Protein AF-A0A8H7KJ77-F1 (afdb_monomer_lite)

Sequence (157 aa):
MYAEFELHTHATISTGRKELQKFGDEMKKYIDITIEEAELLIQEDDDDDDDPSKVPVKSWNFPKLHLRQHLFDDIVNKGVARNFSTKPNESMHGPIRKSYHRRTNFKNFADQILMADEMMVASSFIRSNLDMLDSWNNERADVTEGDYLTFADLPRN

Organism: NCBI:txid192524

Secondary structure (DSSP, 8-state):
----SS---HHHHHHHHHHHHHHHHHHHHHHHHHHHHHHHHHHH--SSS--TT---------HHHHHHHTHHHHHHHH---TT--SGGGTTTHHHHHHHHHHH--SSSHHHHHHHHHHHHHHHHHHHHHHHHHHHHHHHHHHHHHHS---TTSS---

Structure (mmCIF, N/CA/C/O backbone):
data_AF-A0A8H7KJ77-F1
#
_entry.id   AF-A0A8H7KJ77-F1
#
loop_
_atom_site.group_PDB
_atom_site.id
_atom_site.type_symbol
_atom_site.label_atom_id
_atom_site.label_alt_id
_atom_site.label_comp_id
_atom_site.label_asym_id
_atom_site.label_entity_id
_atom_site.label_seq_id
_atom_site.pdbx_PDB_ins_code
_atom_site.Cartn_x
_atom_site.Cartn_y
_atom_site.Cartn_z
_atom_site.occupancy
_atom_site.B_iso_or_equiv
_atom_site.auth_seq_id
_atom_site.auth_comp_id
_atom_site.auth_asym_id
_atom_site.auth_atom_id
_atom_site.pdbx_PDB_model_num
ATOM 1 N N . MET A 1 1 ? -1.578 -4.478 9.584 1.00 45.84 1 MET A N 1
ATOM 2 C CA . MET A 1 1 ? -2.354 -5.503 10.310 1.00 45.84 1 MET A CA 1
ATOM 3 C C . MET A 1 1 ? -2.301 -6.742 9.450 1.00 45.84 1 MET A C 1
ATOM 5 O O . MET A 1 1 ? -2.882 -6.733 8.377 1.00 45.84 1 MET A O 1
ATOM 9 N N . TYR A 1 2 ? -1.506 -7.729 9.850 1.00 43.53 2 TYR A N 1
ATOM 10 C CA . TYR A 1 2 ? -1.309 -8.941 9.064 1.00 43.53 2 TYR A CA 1
ATOM 11 C C . TYR A 1 2 ? -2.377 -9.958 9.463 1.00 43.53 2 TYR A C 1
ATOM 13 O O . TYR A 1 2 ? -2.172 -10.742 10.377 1.00 43.53 2 TYR A O 1
ATOM 21 N N . ALA A 1 3 ? -3.527 -9.923 8.793 1.00 60.91 3 ALA A N 1
ATOM 22 C CA . ALA A 1 3 ? -4.492 -11.027 8.835 1.00 60.91 3 ALA A CA 1
ATOM 23 C C . ALA A 1 3 ? -4.092 -12.178 7.879 1.00 60.91 3 ALA A C 1
ATOM 25 O O . ALA A 1 3 ? -4.891 -13.073 7.625 1.00 60.91 3 ALA A O 1
ATOM 26 N N . GLU A 1 4 ? -2.876 -12.126 7.319 1.00 60.25 4 GLU A N 1
ATOM 27 C CA . GLU A 1 4 ? -2.489 -12.727 6.032 1.00 60.25 4 GLU A CA 1
ATOM 28 C C . GLU A 1 4 ? -1.559 -13.952 6.146 1.00 60.25 4 GLU A C 1
ATOM 30 O O . GLU A 1 4 ? -0.889 -14.287 5.178 1.00 60.25 4 GLU A O 1
ATOM 35 N N . PHE A 1 5 ? -1.478 -14.638 7.288 1.00 54.34 5 PHE A N 1
ATOM 36 C CA . PHE A 1 5 ? -0.577 -15.802 7.398 1.00 54.34 5 PHE A CA 1
ATOM 37 C C . PHE A 1 5 ? -1.266 -17.134 7.690 1.00 54.34 5 PHE A C 1
ATOM 39 O O . PHE A 1 5 ? -0.645 -18.178 7.514 1.00 54.34 5 PHE A O 1
ATOM 46 N N . GLU A 1 6 ? -2.553 -17.129 8.037 1.00 63.19 6 GLU A N 1
ATOM 47 C CA . GLU A 1 6 ? -3.300 -18.349 8.341 1.00 63.19 6 GLU A CA 1
ATOM 48 C C . GLU A 1 6 ? -4.537 -18.478 7.452 1.00 63.19 6 GLU A C 1
ATOM 50 O O . GLU A 1 6 ? -5.218 -17.497 7.142 1.00 63.19 6 GLU A O 1
ATOM 55 N N . LEU A 1 7 ? -4.826 -19.711 7.027 1.00 71.31 7 LEU A N 1
ATOM 56 C CA . LEU A 1 7 ? -6.063 -20.032 6.328 1.00 71.31 7 LEU A CA 1
ATOM 57 C C . LEU A 1 7 ? -7.236 -19.831 7.292 1.00 71.31 7 LEU A C 1
ATOM 59 O O . LEU A 1 7 ? -7.433 -20.616 8.220 1.00 71.31 7 LEU A O 1
ATOM 63 N N . HIS A 1 8 ? -8.041 -18.801 7.044 1.00 79.25 8 HIS A N 1
ATOM 64 C CA . HIS A 1 8 ? -9.251 -18.569 7.821 1.00 79.25 8 HIS A CA 1
ATOM 65 C C . HIS A 1 8 ? -10.324 -19.594 7.454 1.00 79.25 8 HIS A C 1
ATOM 67 O O . HIS A 1 8 ? -10.780 -19.665 6.315 1.00 79.25 8 HIS A O 1
ATOM 73 N N . THR A 1 9 ? -10.738 -20.392 8.434 1.00 85.12 9 THR A N 1
ATOM 74 C CA . THR A 1 9 ? -11.888 -21.292 8.321 1.00 85.12 9 THR A CA 1
ATOM 75 C C . THR A 1 9 ? -13.144 -20.588 8.819 1.00 85.12 9 THR A C 1
ATOM 77 O O . THR A 1 9 ? -13.081 -19.571 9.509 1.00 85.12 9 THR A O 1
ATOM 80 N N . HIS A 1 10 ? -14.317 -21.160 8.546 1.00 86.81 10 HIS A N 1
ATOM 81 C CA . HIS A 1 10 ? -15.566 -20.645 9.109 1.00 86.81 10 HIS A CA 1
ATOM 82 C C . HIS A 1 10 ? -15.511 -20.534 10.647 1.00 86.81 10 HIS A C 1
ATOM 84 O O . HIS A 1 10 ? -16.027 -19.580 11.230 1.00 86.81 10 HIS A O 1
ATOM 90 N N . ALA A 1 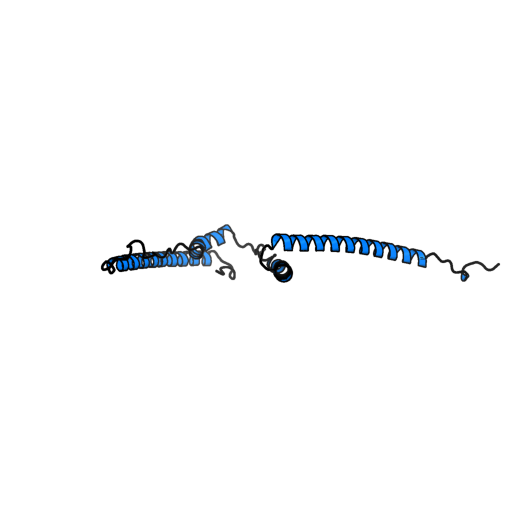11 ? -14.839 -21.483 11.310 1.00 88.88 11 ALA A N 1
ATOM 91 C CA . ALA A 1 11 ? -14.656 -21.469 12.756 1.00 88.88 11 ALA A CA 1
ATOM 92 C C . ALA A 1 11 ? -13.776 -20.295 13.212 1.00 88.88 11 ALA A C 1
ATOM 94 O O . ALA A 1 11 ? -14.172 -19.560 14.115 1.00 88.88 11 ALA A O 1
ATOM 95 N N . THR A 1 12 ? -12.624 -20.069 12.570 1.00 87.88 12 THR A N 1
ATOM 96 C CA . THR A 1 12 ? -11.724 -18.969 12.959 1.00 87.88 12 THR A CA 1
ATOM 97 C C . THR A 1 12 ? -12.330 -17.601 12.653 1.00 87.88 12 THR A C 1
ATOM 99 O O . THR A 1 12 ? -12.184 -16.692 13.465 1.00 87.88 12 THR A O 1
ATOM 102 N N . ILE A 1 13 ? -13.090 -17.461 11.560 1.00 89.12 13 ILE A N 1
ATOM 103 C CA . ILE A 1 13 ? -13.838 -16.231 11.244 1.00 89.12 13 ILE A CA 1
ATOM 104 C C . ILE A 1 13 ? -14.911 -15.967 12.302 1.00 89.12 13 ILE A C 1
ATOM 106 O O . ILE A 1 13 ? -15.035 -14.842 12.780 1.00 89.12 13 ILE A O 1
ATOM 110 N N . SER A 1 14 ? -15.677 -16.987 12.698 1.00 91.19 14 SER A N 1
ATOM 111 C CA . SER A 1 14 ? -16.711 -16.838 13.729 1.00 91.19 14 SER A CA 1
ATOM 112 C C . SER A 1 14 ? -16.114 -16.445 15.082 1.00 91.19 14 SER A C 1
ATOM 114 O O . SER A 1 14 ? -16.592 -15.503 15.715 1.00 91.19 14 SER A O 1
ATOM 116 N N . THR A 1 15 ? -15.032 -17.105 15.504 1.00 91.56 15 THR A N 1
ATOM 117 C CA . THR A 1 15 ? -14.291 -16.735 16.719 1.00 91.56 15 THR A CA 1
ATOM 118 C C . THR A 1 15 ? -13.749 -15.313 16.619 1.00 91.56 15 THR A C 1
ATOM 120 O O . THR A 1 15 ? -13.955 -14.512 17.525 1.00 91.56 15 THR A O 1
ATOM 123 N N . GLY A 1 16 ? -13.134 -14.962 15.490 1.00 90.50 16 GLY A N 1
ATOM 124 C CA . GLY A 1 16 ? -12.599 -13.629 15.249 1.00 90.50 16 GLY A CA 1
ATOM 125 C C . GLY A 1 16 ? -13.663 -12.531 15.313 1.00 90.50 16 GLY A C 1
ATOM 126 O O . GLY A 1 16 ? -13.424 -11.490 15.918 1.00 90.50 16 GLY A O 1
ATOM 127 N N . ARG A 1 17 ? -14.869 -12.778 14.782 1.00 91.94 17 ARG A N 1
ATOM 128 C CA . ARG A 1 17 ? -16.009 -11.853 14.900 1.00 91.94 17 ARG A CA 1
ATOM 129 C C . ARG A 1 17 ? -16.439 -11.641 16.349 1.00 91.94 17 ARG A C 1
ATOM 131 O O . ARG A 1 17 ? -16.710 -10.507 16.727 1.00 91.94 17 ARG A O 1
ATOM 138 N N . LYS A 1 18 ? -16.461 -12.701 17.166 1.00 93.69 18 LYS A N 1
ATOM 139 C CA . LYS A 1 18 ? -16.774 -12.590 18.602 1.00 93.69 18 LYS A CA 1
ATOM 140 C C . LYS A 1 18 ? -15.737 -11.744 19.337 1.00 93.69 18 LYS A C 1
ATOM 142 O O . LYS A 1 18 ? -16.104 -10.885 20.130 1.00 93.69 18 LYS A O 1
ATOM 147 N N . GLU A 1 19 ? -14.454 -11.960 19.061 1.00 92.44 19 GLU A N 1
ATOM 148 C CA . GLU A 1 19 ? -13.383 -11.160 19.666 1.00 92.44 19 GLU A CA 1
ATOM 149 C C . GLU A 1 19 ? -13.407 -9.704 19.183 1.00 92.44 19 GLU A C 1
ATOM 151 O O . GLU A 1 19 ? -13.210 -8.786 19.976 1.00 92.44 19 GLU A O 1
ATOM 156 N N . LEU A 1 20 ? -13.720 -9.465 17.905 1.00 91.62 20 LEU A N 1
ATOM 157 C CA . LEU A 1 20 ? -13.883 -8.116 17.364 1.00 91.62 20 LEU A CA 1
ATOM 158 C C . LEU A 1 20 ? -15.062 -7.377 18.004 1.00 91.62 20 LEU A C 1
ATOM 160 O O . LEU A 1 20 ? -14.947 -6.183 18.265 1.00 91.62 20 LEU A O 1
ATOM 164 N N . GLN A 1 21 ? -16.163 -8.078 18.279 1.00 92.62 21 GLN A N 1
ATOM 165 C CA . GLN A 1 21 ? -17.304 -7.512 18.992 1.00 92.62 21 GLN A CA 1
ATOM 166 C C . GLN A 1 21 ? -16.905 -7.084 20.408 1.00 92.62 21 GLN A C 1
ATOM 168 O O . GLN A 1 21 ? -17.092 -5.922 20.753 1.00 92.62 21 GLN A O 1
ATOM 173 N N . LYS A 1 22 ? -16.254 -7.970 21.177 1.00 94.31 22 LYS A N 1
ATOM 174 C CA . LYS A 1 22 ? -15.730 -7.633 22.513 1.00 94.31 22 LYS A CA 1
ATOM 175 C C . LYS A 1 22 ? -14.799 -6.422 22.466 1.00 94.31 22 LYS A C 1
ATOM 177 O O . LYS A 1 22 ? -14.931 -5.509 23.269 1.00 94.31 22 LYS A O 1
ATOM 182 N N . PHE A 1 23 ? -13.872 -6.398 21.508 1.00 91.94 23 PHE A N 1
ATOM 183 C CA . PHE A 1 23 ? -12.977 -5.260 21.312 1.00 91.94 23 PHE A CA 1
ATOM 184 C C . PHE A 1 23 ? -13.749 -3.971 20.998 1.00 91.94 23 PHE A C 1
ATOM 186 O O . PHE A 1 23 ? -13.400 -2.921 21.525 1.00 91.94 23 PHE A O 1
ATOM 193 N N . GLY A 1 24 ? -14.786 -4.035 20.159 1.00 91.31 24 GLY A N 1
ATOM 194 C CA . GLY A 1 24 ? -15.646 -2.894 19.848 1.00 91.31 24 GLY A CA 1
ATOM 195 C C . GLY A 1 24 ? -16.371 -2.350 21.080 1.00 91.31 24 GLY A C 1
ATOM 196 O O . GLY A 1 24 ? -16.375 -1.137 21.287 1.00 91.31 24 GLY A O 1
ATOM 197 N N . ASP A 1 25 ? -16.911 -3.238 21.915 1.00 93.44 25 ASP A N 1
ATOM 198 C CA . ASP A 1 25 ? -17.599 -2.873 23.155 1.00 93.44 25 ASP A CA 1
ATOM 199 C C . ASP A 1 25 ? -16.639 -2.209 24.157 1.00 93.44 25 ASP A C 1
ATOM 201 O O . ASP A 1 25 ? -16.950 -1.155 24.708 1.00 93.44 25 ASP A O 1
ATOM 205 N N . GLU A 1 26 ? -15.443 -2.773 24.353 1.00 93.88 26 GLU A N 1
ATOM 206 C CA . GLU A 1 26 ? -14.416 -2.185 25.227 1.00 93.88 26 GLU A CA 1
ATOM 207 C C . GLU A 1 26 ? -13.869 -0.861 24.679 1.00 93.88 26 GLU A C 1
ATOM 209 O O . GLU A 1 26 ? -13.660 0.087 25.433 1.00 93.88 26 GLU A O 1
ATOM 214 N N . MET A 1 27 ? -13.689 -0.748 23.359 1.00 91.19 27 MET A N 1
ATOM 215 C CA . MET A 1 27 ? -13.294 0.513 22.730 1.00 91.19 27 MET A CA 1
ATOM 216 C C . MET A 1 27 ? -14.346 1.597 22.926 1.00 91.19 27 MET A C 1
ATOM 218 O O . MET A 1 27 ? -13.975 2.747 23.133 1.00 91.19 27 MET A O 1
ATOM 222 N N . LYS A 1 28 ? -15.636 1.252 22.871 1.00 90.31 28 LYS A N 1
ATOM 223 C CA . LYS A 1 28 ? -16.713 2.210 23.124 1.00 90.31 28 LYS A CA 1
ATOM 224 C C . LYS A 1 28 ? -16.649 2.736 24.558 1.00 90.31 28 LYS A C 1
ATOM 226 O O . LYS A 1 28 ? -16.596 3.943 24.736 1.00 90.31 28 LYS A O 1
ATOM 231 N N . LYS A 1 29 ? -16.518 1.844 25.548 1.00 93.31 29 LYS A N 1
ATOM 232 C CA . LYS A 1 29 ? -16.336 2.239 26.958 1.00 93.31 29 LYS A CA 1
ATOM 233 C C . LYS A 1 29 ? -15.123 3.145 27.146 1.00 93.31 29 LYS A C 1
ATOM 235 O O . LYS A 1 29 ? -15.194 4.131 27.862 1.00 93.31 29 LYS A O 1
ATOM 240 N N . TYR A 1 30 ? -14.006 2.814 26.501 1.00 90.44 30 TYR A N 1
ATOM 241 C CA . TYR A 1 30 ? -12.797 3.626 26.578 1.00 90.44 30 TYR A CA 1
ATOM 242 C C . TYR A 1 30 ? -12.991 5.018 25.962 1.00 90.44 30 TYR A C 1
ATOM 244 O O . TYR A 1 30 ? -12.539 6.000 26.538 1.00 90.44 30 TYR A O 1
ATOM 252 N N . ILE A 1 31 ? -13.686 5.113 24.823 1.00 89.38 31 ILE A N 1
ATOM 253 C CA . ILE A 1 31 ? -14.040 6.400 24.212 1.00 89.38 31 ILE A CA 1
ATOM 254 C C . ILE A 1 31 ? -14.890 7.224 25.182 1.00 89.38 31 ILE A C 1
ATOM 256 O O . ILE A 1 31 ? -14.550 8.379 25.420 1.00 89.38 31 ILE A O 1
ATOM 260 N N . ASP A 1 32 ? -15.925 6.617 25.766 1.00 89.44 32 ASP A N 1
ATOM 261 C CA . ASP A 1 32 ? -16.832 7.280 26.707 1.00 89.44 32 ASP A CA 1
ATOM 262 C C . ASP A 1 32 ? -16.055 7.825 27.923 1.00 89.44 32 ASP A C 1
ATOM 264 O O . ASP A 1 32 ? -16.139 9.015 28.213 1.00 89.44 32 ASP A O 1
ATOM 268 N N . ILE A 1 33 ? -15.176 7.015 28.533 1.00 88.81 33 ILE A N 1
ATOM 269 C CA . ILE A 1 33 ? -14.305 7.446 29.646 1.00 88.81 33 ILE A CA 1
ATOM 270 C C . ILE A 1 33 ? -13.412 8.627 29.241 1.00 88.81 33 ILE A C 1
ATOM 272 O O . ILE A 1 33 ? -13.270 9.579 29.999 1.00 88.81 33 ILE A O 1
ATOM 276 N N . THR A 1 34 ? -12.807 8.594 28.048 1.00 86.31 34 THR A N 1
ATOM 277 C CA . THR A 1 34 ? -11.927 9.694 27.605 1.00 86.31 34 THR A CA 1
ATOM 278 C C . THR A 1 34 ? -12.676 10.991 27.311 1.00 86.31 34 THR A C 1
ATOM 280 O O . THR A 1 34 ? -12.064 12.056 27.333 1.00 86.31 34 THR A O 1
ATOM 283 N N . ILE A 1 35 ? -13.972 10.907 26.996 1.00 85.12 35 ILE A N 1
ATOM 284 C CA . ILE A 1 35 ? -14.832 12.079 26.816 1.00 85.12 35 ILE A CA 1
ATOM 285 C C . ILE A 1 35 ? -15.215 12.635 28.188 1.00 85.12 35 ILE A C 1
ATOM 287 O O . ILE A 1 35 ? -15.018 13.823 28.414 1.00 85.12 35 ILE A O 1
ATOM 291 N N . GLU A 1 36 ? -15.663 11.782 29.114 1.00 84.88 36 GLU A N 1
ATOM 292 C CA . GLU A 1 36 ? -16.001 12.180 30.490 1.00 84.88 36 GLU A CA 1
ATOM 293 C C . GLU A 1 36 ? -14.806 12.826 31.214 1.00 84.88 36 GLU A C 1
ATOM 295 O O . GLU A 1 36 ? -14.950 13.869 31.843 1.00 84.88 36 GLU A O 1
ATOM 300 N N . GLU A 1 37 ? -13.603 12.254 31.085 1.00 82.69 37 GLU A N 1
ATOM 301 C CA . GLU A 1 37 ? -12.373 12.816 31.662 1.00 82.69 37 GLU A CA 1
ATOM 302 C C . GLU A 1 37 ? -12.051 14.201 31.081 1.00 82.69 37 GLU A C 1
ATOM 304 O O . GLU A 1 37 ? -11.688 15.115 31.818 1.00 82.69 37 GLU A O 1
ATOM 309 N N . ALA A 1 38 ? -12.225 14.386 29.768 1.00 78.06 38 ALA A N 1
ATOM 310 C CA . ALA A 1 38 ? -12.017 15.684 29.133 1.00 78.06 38 ALA A CA 1
ATOM 311 C C . ALA A 1 38 ? -13.056 16.725 29.585 1.00 78.06 38 ALA A C 1
ATOM 313 O O . ALA A 1 38 ? -12.702 17.887 29.752 1.00 78.06 38 ALA A O 1
ATOM 314 N N . GLU A 1 39 ? -14.311 16.322 29.800 1.00 77.75 39 GLU A N 1
ATOM 315 C CA . GLU A 1 39 ? -15.376 17.202 30.301 1.00 77.75 39 GLU A CA 1
ATOM 316 C C . GLU A 1 39 ? -15.143 17.641 31.753 1.00 77.75 39 GLU A C 1
ATOM 318 O O . GLU A 1 39 ? -15.388 18.802 32.076 1.00 77.75 39 GLU A O 1
ATOM 323 N N . LEU A 1 40 ? -14.636 16.752 32.617 1.00 76.38 40 LEU A N 1
ATOM 324 C CA . LEU A 1 40 ? -14.290 17.089 34.004 1.00 76.38 40 LEU A CA 1
ATOM 325 C C . LEU A 1 40 ? -13.124 18.080 34.087 1.00 76.38 40 LEU A C 1
ATOM 327 O O . LEU A 1 40 ? -13.194 19.029 34.860 1.00 76.38 40 LEU A O 1
ATOM 331 N N . LEU A 1 41 ? -12.087 17.906 33.261 1.00 70.19 41 LEU A N 1
ATOM 332 C CA . LEU A 1 41 ? -10.942 18.824 33.229 1.00 70.19 41 LEU A CA 1
ATOM 333 C C . LEU A 1 41 ? -11.337 20.244 32.792 1.00 70.19 41 LEU A C 1
ATOM 335 O O . LEU A 1 41 ? -10.782 21.208 33.299 1.00 70.19 41 LEU A O 1
ATOM 339 N N . ILE A 1 42 ? -12.330 20.389 31.906 1.00 67.38 42 ILE A N 1
ATOM 340 C CA . ILE A 1 42 ? -12.858 21.710 31.515 1.00 67.38 42 ILE A CA 1
ATOM 341 C C . ILE A 1 42 ? -13.561 22.408 32.694 1.00 67.38 42 ILE A C 1
ATOM 343 O O . ILE A 1 42 ? -13.564 23.630 32.753 1.00 67.38 42 ILE A O 1
ATOM 347 N N . GLN A 1 43 ? -14.164 21.657 33.623 1.00 58.94 43 GLN A N 1
ATOM 348 C CA . GLN A 1 43 ? -14.894 22.222 34.768 1.00 58.94 43 GLN A CA 1
ATOM 349 C C . GLN A 1 43 ? -13.988 22.636 35.937 1.00 58.94 43 GLN A C 1
ATOM 351 O O . GLN A 1 43 ? -14.420 23.419 36.780 1.00 58.94 43 GLN A O 1
ATOM 356 N N . GLU A 1 44 ? -12.766 22.101 36.030 1.00 56.59 44 GLU A N 1
ATOM 357 C CA . GLU A 1 44 ? -11.826 22.414 37.120 1.00 56.59 44 GLU A CA 1
ATOM 358 C C . GLU A 1 44 ? -10.959 23.661 36.844 1.00 56.59 44 GLU A C 1
ATOM 360 O O . GLU A 1 44 ? -10.429 24.236 37.791 1.00 56.59 44 GLU A O 1
ATOM 365 N N . ASP A 1 45 ? -10.872 24.116 35.587 1.00 54.84 45 ASP A N 1
ATOM 366 C CA . ASP A 1 45 ? -10.035 25.245 35.142 1.00 54.84 45 ASP A CA 1
ATOM 367 C C . ASP A 1 45 ? -10.815 26.585 35.005 1.00 54.84 45 ASP A C 1
ATOM 369 O O . ASP A 1 45 ? -10.357 27.513 34.342 1.00 54.84 45 ASP A O 1
ATOM 373 N N . ASP A 1 46 ? -11.989 26.724 35.641 1.00 53.75 46 ASP A N 1
ATOM 374 C CA . ASP A 1 46 ? -12.869 27.919 35.573 1.00 53.75 46 ASP A CA 1
ATOM 375 C C . ASP A 1 46 ? -12.348 29.163 36.352 1.00 53.75 46 ASP A C 1
ATOM 377 O O . ASP A 1 46 ? -13.062 30.161 36.492 1.00 53.75 46 ASP A O 1
ATOM 381 N N . ASP A 1 47 ? -11.095 29.141 36.823 1.00 55.44 47 ASP A N 1
ATOM 382 C CA . ASP A 1 47 ? -10.381 30.296 37.378 1.00 55.44 47 ASP A CA 1
ATOM 383 C C . ASP A 1 47 ? -9.227 30.694 36.422 1.00 55.44 47 ASP A C 1
ATOM 385 O O . ASP A 1 47 ? -8.208 30.013 36.353 1.00 55.44 47 ASP A O 1
ATOM 389 N N . ASP A 1 48 ? -9.387 31.836 35.739 1.00 54.47 48 ASP A N 1
ATOM 390 C CA . ASP A 1 48 ? -8.397 32.591 34.935 1.00 54.47 48 ASP A CA 1
ATOM 391 C C . ASP A 1 48 ? -8.343 32.351 33.399 1.00 54.47 48 ASP A C 1
ATOM 393 O O . ASP A 1 48 ? -7.564 31.570 32.864 1.00 54.47 48 ASP A O 1
ATOM 397 N N . ASP A 1 49 ? -9.085 33.197 32.669 1.00 57.72 49 ASP A N 1
ATOM 398 C CA . ASP A 1 49 ? -8.660 33.882 31.426 1.00 57.72 49 ASP A CA 1
ATOM 399 C C . ASP A 1 49 ? -8.180 33.070 30.190 1.00 57.72 49 ASP A C 1
ATOM 401 O O . ASP A 1 49 ? -7.608 33.666 29.270 1.00 57.72 49 ASP A O 1
ATOM 405 N N . ASP A 1 50 ? -8.461 31.767 30.069 1.00 55.78 50 ASP A N 1
ATOM 406 C CA . ASP A 1 50 ? -8.207 31.013 28.827 1.00 55.78 50 ASP A CA 1
ATOM 407 C C . ASP A 1 50 ? -9.496 30.425 28.214 1.00 55.78 50 ASP A C 1
ATOM 409 O O . ASP A 1 50 ? -10.305 29.754 28.842 1.00 55.78 50 ASP A O 1
ATOM 413 N N . ASP A 1 51 ? -9.696 30.744 26.938 1.00 59.22 51 ASP A N 1
ATOM 414 C CA . ASP A 1 51 ? -10.831 30.409 26.074 1.00 59.22 51 ASP A CA 1
ATOM 415 C C . ASP A 1 51 ? -11.380 28.963 26.272 1.00 59.22 51 ASP A C 1
ATOM 417 O O . ASP A 1 51 ? -10.683 28.002 25.925 1.00 59.22 51 ASP A O 1
ATOM 421 N N . PRO A 1 52 ? -12.641 28.770 26.727 1.00 52.34 52 PRO A N 1
ATOM 422 C CA . PRO A 1 52 ? -13.238 27.457 27.035 1.00 52.34 52 PRO A CA 1
ATOM 423 C C . PRO A 1 52 ? -13.447 26.545 25.808 1.00 52.34 52 PRO A C 1
ATOM 425 O O . PRO A 1 52 ? -13.979 25.440 25.915 1.00 52.34 52 PRO A O 1
ATOM 428 N N . SER A 1 53 ? -13.022 26.971 24.615 1.00 54.47 53 SER A N 1
ATOM 429 C CA . SER A 1 53 ? -13.081 26.186 23.377 1.00 54.47 53 SER A CA 1
ATOM 430 C C . SER A 1 53 ? -11.891 25.229 23.153 1.00 54.47 53 SER A C 1
ATOM 432 O O . SER A 1 53 ? -11.787 24.623 22.082 1.00 54.47 53 SER A O 1
ATOM 434 N N . LYS A 1 54 ? -10.982 25.064 24.130 1.00 54.59 54 LYS A N 1
ATOM 435 C CA . LYS A 1 54 ? -9.616 24.558 23.881 1.00 54.59 54 LYS A CA 1
ATOM 436 C C . LYS A 1 54 ? -9.180 23.232 24.506 1.00 54.59 54 LYS A C 1
ATOM 438 O O . LYS A 1 54 ? -8.000 22.915 24.368 1.00 54.59 54 LYS A O 1
ATOM 443 N N . VAL A 1 55 ? -10.047 22.405 25.090 1.00 57.56 55 VAL A N 1
ATOM 444 C CA . VAL A 1 55 ? -9.649 21.012 25.387 1.00 57.56 55 VAL A CA 1
ATOM 445 C C . VAL A 1 55 ? -9.976 20.144 24.167 1.00 57.56 55 VAL A C 1
ATOM 447 O O . VAL A 1 55 ? -11.145 19.834 23.924 1.00 57.56 55 VAL A O 1
ATOM 450 N N . PRO A 1 56 ? -8.988 19.767 23.328 1.00 63.78 56 PRO A N 1
ATOM 451 C CA . PRO A 1 56 ? -9.257 18.963 22.148 1.00 63.78 56 PRO A CA 1
ATOM 452 C C . PRO A 1 56 ? -9.647 17.546 22.576 1.00 63.78 56 PRO A C 1
ATOM 454 O O . PRO A 1 56 ? -8.787 16.701 22.835 1.00 63.78 56 PRO A O 1
ATOM 457 N N . VAL A 1 57 ? -10.951 17.264 22.598 1.00 70.06 57 VAL A N 1
ATOM 458 C CA . VAL A 1 57 ? -11.459 15.901 22.770 1.00 70.06 57 VAL A CA 1
ATOM 459 C C . VAL A 1 57 ? -10.886 15.036 21.651 1.00 70.06 57 VAL A C 1
ATOM 461 O O . VAL A 1 57 ? -11.066 15.292 20.454 1.00 70.06 57 VAL A O 1
ATOM 464 N N . LYS A 1 58 ? -10.136 14.006 22.039 1.00 73.06 58 LYS A N 1
ATOM 465 C CA . LYS A 1 58 ? -9.432 13.155 21.087 1.00 73.06 58 LYS A CA 1
ATOM 466 C C . LYS A 1 58 ? -10.435 12.357 20.260 1.00 73.06 58 LYS A C 1
ATOM 468 O O . LYS A 1 58 ? -11.118 11.470 20.762 1.00 73.06 58 LYS A O 1
ATOM 473 N N . SER A 1 59 ? -10.472 12.612 18.954 1.00 78.88 59 SER A N 1
ATOM 474 C CA . SER A 1 59 ? -11.271 11.798 18.041 1.00 78.88 59 SER A CA 1
ATOM 475 C C . SER A 1 59 ? -10.646 10.411 17.876 1.00 78.88 59 SER A C 1
ATOM 477 O O . SER A 1 59 ? -9.561 10.252 17.311 1.00 78.88 59 SER A O 1
ATOM 479 N N . TRP A 1 60 ? -11.358 9.382 18.328 1.00 82.81 60 TRP A N 1
ATOM 480 C CA . TRP A 1 60 ? -10.990 7.981 18.111 1.00 82.81 60 TRP A CA 1
ATOM 481 C C . TRP A 1 60 ? -11.424 7.448 16.732 1.00 82.81 60 TRP A C 1
ATOM 483 O O . TRP A 1 60 ? -11.297 6.255 16.454 1.00 82.81 60 TRP A O 1
ATOM 493 N N . ASN A 1 61 ? -11.871 8.324 15.826 1.00 82.25 61 ASN A N 1
ATOM 494 C CA . ASN A 1 61 ? -12.216 7.983 14.448 1.00 82.25 61 ASN A CA 1
ATOM 495 C C . ASN A 1 61 ? -10.974 7.977 13.536 1.00 82.25 61 ASN A C 1
ATOM 497 O O . ASN A 1 61 ? -10.754 8.894 12.747 1.00 82.25 61 ASN A O 1
ATOM 501 N N . PHE A 1 62 ? -10.131 6.948 13.653 1.00 83.56 62 PHE A N 1
ATOM 502 C CA . PHE A 1 62 ? -8.941 6.795 12.808 1.00 83.56 62 PHE A CA 1
ATOM 503 C C . PHE A 1 62 ? -9.052 5.580 11.873 1.00 83.56 62 PHE A C 1
ATOM 505 O O . PHE A 1 62 ? -9.593 4.542 12.269 1.00 83.56 62 PHE A O 1
ATOM 512 N N . PRO A 1 63 ? -8.465 5.635 10.656 1.00 82.94 63 PRO A N 1
ATOM 513 C CA . PRO A 1 63 ? -8.623 4.591 9.636 1.00 82.94 63 PRO A CA 1
ATOM 514 C C . PRO A 1 63 ? -8.305 3.166 10.108 1.00 82.94 63 PRO A C 1
ATOM 516 O O . PRO A 1 63 ? -8.916 2.202 9.655 1.00 82.94 63 PRO A O 1
ATOM 519 N N . LYS A 1 64 ? -7.361 3.008 11.047 1.00 82.00 64 LYS A N 1
ATOM 520 C CA . LYS A 1 64 ? -6.982 1.684 11.565 1.00 82.00 64 LYS A CA 1
ATOM 521 C C . LYS A 1 64 ? -8.076 1.049 12.434 1.00 82.00 64 LYS A C 1
ATOM 523 O O . LYS A 1 64 ? -8.110 -0.176 12.509 1.00 82.00 64 LYS A O 1
ATOM 528 N N . LEU A 1 65 ? -8.925 1.839 13.097 1.00 86.12 65 LEU A N 1
ATOM 529 C CA . LEU A 1 65 ? -10.057 1.322 13.872 1.00 86.12 65 LEU A CA 1
ATOM 530 C C . LEU A 1 65 ? -11.172 0.851 12.934 1.00 86.12 65 LEU A C 1
ATOM 532 O O . LEU A 1 65 ? -11.656 -0.269 13.068 1.00 86.12 65 LEU A O 1
ATOM 536 N N . HIS A 1 66 ? -11.493 1.660 11.925 1.00 85.00 66 HIS A N 1
ATOM 537 C CA . HIS A 1 66 ? -12.493 1.326 10.912 1.00 85.00 66 HIS A CA 1
ATOM 538 C C . HIS A 1 66 ? -12.114 0.074 10.103 1.00 85.00 66 HIS A C 1
ATOM 540 O O . HIS A 1 66 ? -12.934 -0.816 9.890 1.00 85.00 66 HIS A O 1
ATOM 546 N N . LEU A 1 67 ? -10.829 -0.070 9.755 1.00 84.25 67 LEU A N 1
ATOM 547 C CA . LEU A 1 67 ? -10.314 -1.271 9.092 1.00 84.25 67 LEU A CA 1
ATOM 548 C C . LEU A 1 67 ? -10.582 -2.553 9.898 1.00 84.25 67 LEU A C 1
ATOM 550 O O . LEU A 1 67 ? -10.834 -3.603 9.316 1.00 84.25 67 LEU A O 1
ATOM 554 N N . ARG A 1 68 ? -10.527 -2.488 11.236 1.00 85.88 68 ARG A N 1
ATOM 555 C CA . ARG A 1 68 ? -10.804 -3.650 12.096 1.00 85.88 68 ARG A CA 1
ATOM 556 C C . ARG A 1 68 ? -12.272 -4.045 12.052 1.00 85.88 68 ARG A C 1
ATOM 558 O O . ARG A 1 68 ? -12.549 -5.236 12.000 1.00 85.88 68 ARG A O 1
ATOM 565 N N . GLN A 1 69 ? -13.180 -3.069 12.048 1.00 86.56 69 GLN A N 1
ATOM 566 C CA . GLN A 1 69 ? -14.627 -3.307 12.019 1.00 86.56 69 GLN A CA 1
ATOM 567 C C . GLN A 1 69 ? -15.041 -4.111 10.783 1.00 86.56 69 GLN A C 1
ATOM 569 O O . GLN A 1 69 ? -15.828 -5.045 10.895 1.00 86.56 69 GLN A O 1
ATOM 574 N N . HIS A 1 70 ? -14.445 -3.805 9.631 1.00 87.44 70 HIS A N 1
ATOM 575 C CA . HIS A 1 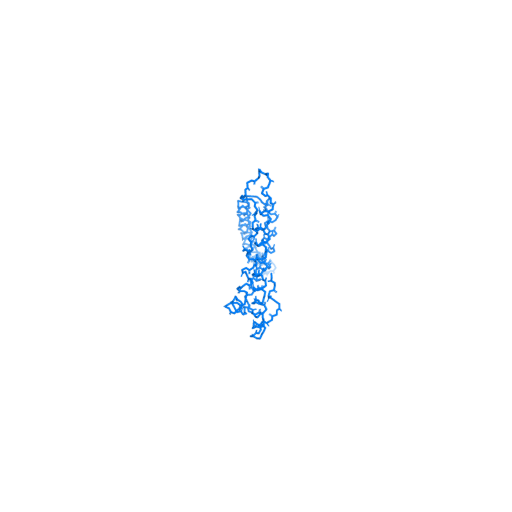70 ? -14.755 -4.473 8.367 1.00 87.44 70 HIS A CA 1
ATOM 576 C C . HIS A 1 70 ? -13.853 -5.668 8.047 1.00 87.44 70 HIS A C 1
ATOM 578 O O . HIS A 1 70 ? -14.063 -6.323 7.033 1.00 87.44 70 HIS A O 1
ATOM 584 N N . LEU A 1 71 ? -12.875 -6.004 8.898 1.00 86.88 71 LEU A N 1
ATOM 585 C CA . LEU A 1 71 ? -11.844 -7.000 8.585 1.00 86.88 71 LEU A CA 1
ATOM 586 C C . LEU A 1 71 ? -12.426 -8.356 8.158 1.00 86.88 71 LEU A C 1
ATOM 588 O O . LEU A 1 71 ? -12.003 -8.924 7.155 1.00 86.88 71 LEU A O 1
ATOM 592 N N . PHE A 1 72 ? -13.389 -8.889 8.911 1.00 88.44 72 PHE A N 1
ATOM 593 C CA . PHE A 1 72 ? -13.961 -10.206 8.616 1.00 88.44 72 PHE A CA 1
ATOM 594 C C . PHE A 1 72 ? -14.961 -10.180 7.461 1.00 88.44 72 PHE A C 1
ATOM 596 O O . PHE A 1 72 ? -15.086 -11.181 6.758 1.00 88.44 72 PHE A O 1
ATOM 603 N N . ASP A 1 73 ? -15.655 -9.061 7.249 1.00 89.06 73 ASP A N 1
ATOM 604 C CA . ASP A 1 73 ? -16.520 -8.882 6.078 1.00 89.06 73 ASP A CA 1
ATOM 605 C C . ASP A 1 73 ? -15.673 -8.803 4.814 1.00 89.06 73 ASP A C 1
ATOM 607 O O . ASP A 1 73 ? -15.964 -9.477 3.833 1.00 89.06 73 ASP A O 1
ATOM 611 N N . ASP A 1 74 ? -14.560 -8.077 4.874 1.00 85.88 74 ASP A N 1
ATOM 612 C CA . ASP A 1 74 ? -13.564 -8.020 3.816 1.00 85.88 74 ASP A CA 1
ATOM 613 C C . ASP A 1 74 ? -12.988 -9.402 3.501 1.00 85.88 74 ASP A C 1
ATOM 615 O O . ASP A 1 74 ? -12.883 -9.749 2.329 1.00 85.88 74 ASP A O 1
ATOM 619 N N . ILE A 1 75 ? -12.649 -10.212 4.510 1.00 83.75 75 ILE A N 1
ATOM 620 C CA . ILE A 1 75 ? -12.150 -11.584 4.304 1.00 83.75 75 ILE A CA 1
ATOM 621 C C . ILE A 1 75 ? -13.198 -12.455 3.594 1.00 83.75 75 ILE A C 1
ATOM 623 O O . ILE A 1 75 ? -12.854 -13.199 2.678 1.00 83.75 75 ILE A O 1
ATOM 627 N N . VAL A 1 76 ? -14.472 -12.363 3.989 1.00 86.62 76 VAL A N 1
ATOM 628 C CA . VAL A 1 76 ? -15.559 -13.156 3.387 1.00 86.62 76 VAL A CA 1
ATOM 629 C C . VAL A 1 76 ? -15.882 -12.679 1.969 1.00 86.62 76 VAL A C 1
ATOM 631 O O . VAL A 1 76 ? -15.995 -13.502 1.065 1.00 86.62 76 VAL A O 1
ATOM 634 N N . ASN A 1 77 ? -15.987 -11.366 1.763 1.00 85.25 77 ASN A N 1
ATOM 635 C CA . ASN A 1 77 ? -16.370 -10.766 0.485 1.00 85.25 77 ASN A CA 1
ATOM 636 C C . ASN A 1 77 ? -15.251 -10.856 -0.560 1.00 85.25 77 ASN A C 1
ATOM 638 O O . ASN A 1 77 ? -15.522 -11.119 -1.729 1.00 85.25 77 ASN A O 1
ATOM 642 N N . LYS A 1 78 ? -13.994 -10.631 -0.154 1.00 78.94 78 LYS A N 1
ATOM 643 C CA . LYS A 1 78 ? -12.823 -10.712 -1.047 1.00 78.94 78 LYS A CA 1
ATOM 644 C C . LYS A 1 78 ? -12.382 -12.163 -1.264 1.00 78.94 78 LYS A C 1
ATOM 646 O O . LYS A 1 78 ? -11.790 -12.470 -2.296 1.00 78.94 78 LYS A O 1
ATOM 651 N N . GLY A 1 79 ? -12.693 -13.051 -0.315 1.00 72.81 79 GLY A N 1
ATOM 652 C CA . GLY A 1 79 ? -12.331 -14.463 -0.352 1.00 72.81 79 GLY A CA 1
ATOM 653 C C . GLY A 1 79 ? -10.819 -14.713 -0.278 1.00 72.81 79 GLY A C 1
ATOM 654 O O . GLY A 1 79 ? -10.003 -13.802 -0.123 1.00 72.81 79 GLY A O 1
ATOM 655 N N . VAL A 1 80 ? -10.427 -15.985 -0.403 1.00 62.59 80 VAL A N 1
ATOM 656 C CA . VAL A 1 80 ? -9.017 -16.373 -0.550 1.00 62.59 80 VAL A CA 1
ATOM 657 C C . VAL A 1 80 ? -8.632 -16.227 -2.014 1.00 62.59 80 VAL A C 1
ATOM 659 O O . VAL A 1 80 ? -8.840 -17.128 -2.827 1.00 62.59 80 VAL A O 1
ATOM 662 N N . ALA A 1 81 ? -8.006 -15.111 -2.357 1.00 58.72 81 ALA A N 1
ATOM 663 C CA . ALA A 1 81 ? -7.314 -14.994 -3.625 1.00 58.72 81 ALA A CA 1
ATOM 664 C C . ALA A 1 81 ? -5.986 -15.768 -3.570 1.00 58.72 81 ALA A C 1
ATOM 666 O O . ALA A 1 81 ? -4.913 -15.175 -3.509 1.00 58.72 81 ALA A O 1
ATOM 667 N N . ARG A 1 82 ? -6.048 -17.110 -3.601 1.00 52.78 82 ARG A N 1
ATOM 668 C CA . ARG A 1 82 ? -4.867 -18.002 -3.550 1.00 52.78 82 ARG A CA 1
ATOM 669 C C . ARG A 1 82 ? -3.784 -17.607 -4.567 1.00 52.78 82 ARG A C 1
ATOM 671 O O . ARG A 1 82 ? -2.605 -17.817 -4.308 1.00 52.78 82 ARG A O 1
ATOM 678 N N . ASN A 1 83 ? -4.200 -16.995 -5.679 1.00 53.03 83 ASN A N 1
ATOM 679 C CA . ASN A 1 83 ? -3.340 -16.578 -6.785 1.00 53.03 83 ASN A CA 1
ATOM 680 C C . ASN A 1 83 ? -3.405 -15.064 -7.091 1.00 53.03 83 ASN A C 1
ATOM 682 O O . ASN A 1 83 ? -2.755 -14.625 -8.033 1.00 53.03 83 ASN A O 1
ATOM 686 N N . PHE A 1 84 ? -4.158 -14.266 -6.320 1.00 50.97 84 PHE A N 1
ATOM 687 C CA . PHE A 1 84 ? -4.113 -12.797 -6.399 1.00 50.97 84 PHE A CA 1
ATOM 688 C C . PHE A 1 84 ? -3.699 -12.223 -5.048 1.00 50.97 84 PHE A C 1
ATOM 690 O O . PHE A 1 84 ? -4.391 -11.388 -4.465 1.00 50.97 84 PHE A O 1
ATOM 697 N N . SER A 1 85 ? -2.525 -12.627 -4.553 1.00 56.50 85 SER A N 1
ATOM 698 C CA . SER A 1 85 ? -1.798 -11.639 -3.762 1.00 56.50 85 SER A CA 1
ATOM 699 C C . SER A 1 85 ? -1.610 -10.424 -4.676 1.00 56.50 85 SER A C 1
ATOM 701 O O . SER A 1 85 ? -1.462 -10.577 -5.885 1.00 56.50 85 SER A O 1
ATOM 703 N N . THR A 1 86 ? -1.641 -9.210 -4.144 1.00 50.28 86 THR A N 1
ATOM 704 C CA . THR A 1 86 ? -1.231 -8.001 -4.879 1.00 50.28 86 THR A CA 1
ATOM 705 C C . THR A 1 86 ? 0.296 -7.911 -5.018 1.00 50.28 86 THR A C 1
ATOM 707 O O . THR A 1 86 ? 0.831 -6.913 -5.494 1.00 50.28 86 THR A O 1
ATOM 710 N N . LYS A 1 87 ? 1.008 -8.988 -4.656 1.00 55.72 87 LYS A N 1
ATOM 711 C CA . LYS A 1 87 ? 2.460 -9.124 -4.698 1.00 55.72 87 LYS A CA 1
ATOM 712 C C . LYS A 1 87 ? 3.070 -9.698 -6.002 1.00 55.72 87 LYS A C 1
ATOM 714 O O . LYS A 1 87 ? 4.276 -9.934 -5.969 1.00 55.72 87 LYS A O 1
ATOM 719 N N . PRO A 1 88 ? 2.401 -9.875 -7.175 1.00 52.09 88 PRO A N 1
ATOM 720 C CA . PRO A 1 88 ? 3.124 -10.221 -8.406 1.00 52.09 88 PRO A CA 1
ATOM 721 C C . PRO A 1 88 ? 4.095 -9.091 -8.779 1.00 52.09 88 PRO A C 1
ATOM 723 O O . PRO A 1 88 ? 5.141 -9.3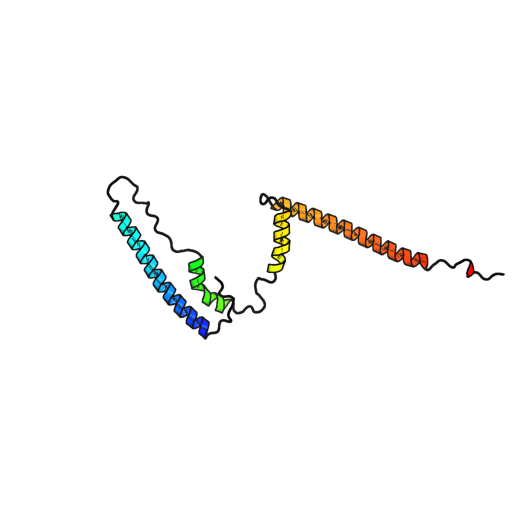15 -9.382 1.00 52.09 88 PRO A O 1
ATOM 726 N N . ASN A 1 89 ? 3.778 -7.873 -8.330 1.00 52.22 89 ASN A N 1
ATOM 727 C CA . ASN A 1 89 ? 4.508 -6.654 -8.631 1.00 52.22 89 ASN A CA 1
ATOM 728 C C . ASN A 1 89 ? 5.435 -6.234 -7.476 1.00 52.22 89 ASN A C 1
ATOM 730 O O . ASN A 1 89 ? 6.102 -5.208 -7.579 1.00 52.22 89 ASN A O 1
ATOM 734 N N . GLU A 1 90 ? 5.530 -7.010 -6.388 1.00 58.16 90 GLU A N 1
ATOM 735 C CA . GLU A 1 90 ? 6.431 -6.705 -5.262 1.00 58.16 90 GLU A CA 1
ATOM 736 C C . GLU A 1 90 ? 7.906 -6.791 -5.695 1.00 58.16 90 GLU A C 1
ATOM 738 O O . GLU A 1 90 ? 8.734 -5.965 -5.311 1.00 58.16 90 GLU A O 1
ATOM 743 N N . SER A 1 91 ? 8.190 -7.697 -6.637 1.00 60.00 91 SER A N 1
ATOM 744 C CA . SER A 1 91 ? 9.429 -7.734 -7.423 1.00 60.00 91 SER A CA 1
ATOM 745 C C . SER A 1 91 ? 9.598 -6.488 -8.308 1.00 60.00 91 SER A C 1
ATOM 747 O O . SER A 1 91 ? 10.656 -5.855 -8.301 1.00 60.00 91 SER A O 1
ATOM 749 N N . MET A 1 92 ? 8.543 -6.085 -9.027 1.00 60.66 92 MET A N 1
ATOM 750 C CA . MET A 1 92 ? 8.554 -4.958 -9.974 1.00 60.66 92 MET A CA 1
ATOM 751 C C . MET A 1 92 ? 8.738 -3.595 -9.283 1.00 60.66 92 MET A C 1
ATOM 753 O O . MET A 1 92 ? 9.318 -2.671 -9.860 1.00 60.66 92 MET A O 1
ATOM 757 N N . HIS A 1 93 ? 8.348 -3.480 -8.010 1.00 65.69 93 HIS A N 1
ATOM 758 C CA . HIS A 1 93 ? 8.661 -2.310 -7.195 1.00 65.69 93 HIS A CA 1
ATOM 759 C C . HIS A 1 93 ? 10.167 -2.113 -7.009 1.00 65.69 93 HIS A C 1
ATOM 761 O O . HIS A 1 93 ? 10.606 -0.974 -6.880 1.00 65.69 93 HIS A O 1
ATOM 767 N N . GLY A 1 94 ? 10.981 -3.173 -7.045 1.00 80.19 94 GLY A N 1
ATOM 768 C CA . GLY A 1 94 ? 12.435 -3.073 -6.927 1.00 80.19 94 GLY A CA 1
ATOM 769 C C . GLY A 1 94 ? 13.059 -2.205 -8.029 1.00 80.19 94 GLY A C 1
ATOM 770 O O . GLY A 1 94 ? 13.674 -1.182 -7.710 1.00 80.19 94 GLY A O 1
ATOM 771 N N . PRO A 1 95 ? 12.912 -2.570 -9.317 1.00 84.56 95 PRO A N 1
ATOM 772 C CA . PRO A 1 95 ? 13.399 -1.778 -10.444 1.00 84.56 95 PRO A CA 1
ATOM 773 C C . PRO A 1 95 ? 12.855 -0.348 -10.472 1.00 84.56 95 PRO A C 1
ATOM 775 O O . PRO A 1 95 ? 13.644 0.587 -10.599 1.00 84.56 95 PRO A O 1
ATOM 778 N N . ILE A 1 96 ? 11.546 -0.158 -10.272 1.00 83.69 96 ILE A N 1
ATOM 779 C CA . ILE A 1 96 ? 10.925 1.177 -10.295 1.00 83.69 96 ILE A CA 1
ATOM 780 C C . ILE A 1 96 ? 11.464 2.043 -9.152 1.00 83.69 96 ILE A C 1
ATOM 782 O O . ILE A 1 96 ? 11.896 3.172 -9.378 1.00 83.69 96 ILE A O 1
ATOM 786 N N . ARG A 1 97 ? 11.539 1.500 -7.929 1.00 85.88 97 ARG A N 1
ATOM 787 C CA . ARG A 1 97 ? 12.100 2.204 -6.767 1.00 85.88 97 ARG A CA 1
ATOM 788 C C . ARG A 1 97 ? 13.560 2.583 -6.986 1.00 85.88 97 ARG A C 1
ATOM 790 O O . ARG A 1 97 ? 13.946 3.700 -6.645 1.00 85.88 97 ARG A O 1
ATOM 797 N N . LYS A 1 98 ? 14.371 1.668 -7.534 1.00 88.88 98 LYS A N 1
ATOM 798 C CA . LYS A 1 98 ? 15.784 1.923 -7.862 1.00 88.88 98 LYS A CA 1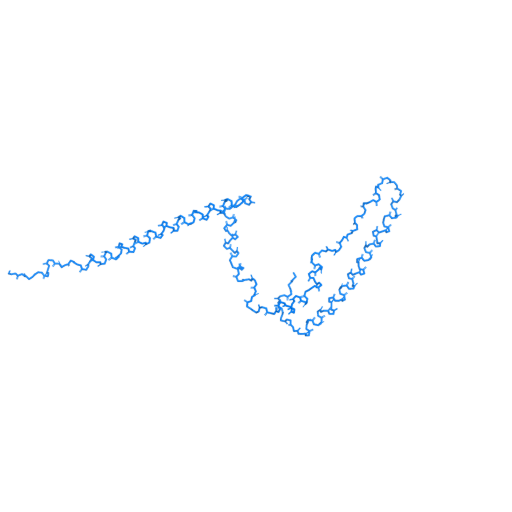
ATOM 799 C C . LYS A 1 98 ? 15.914 2.994 -8.941 1.00 88.88 98 LYS A C 1
ATOM 801 O O . LYS A 1 98 ? 16.781 3.851 -8.811 1.00 88.88 98 LYS A O 1
ATOM 806 N N . SER A 1 99 ? 15.063 2.959 -9.967 1.00 87.06 99 SER A N 1
ATOM 807 C CA . SER A 1 99 ? 15.029 3.970 -11.027 1.00 87.06 99 SER A CA 1
ATOM 808 C C . SER A 1 99 ? 14.703 5.344 -10.445 1.00 87.06 99 SER A C 1
ATOM 810 O O . SER A 1 99 ? 15.494 6.268 -10.593 1.00 87.06 99 SER A O 1
ATOM 812 N N . TYR A 1 100 ? 13.632 5.445 -9.655 1.00 89.38 100 TYR A N 1
ATOM 813 C CA . TYR A 1 100 ? 13.246 6.680 -8.975 1.00 89.38 100 TYR A CA 1
ATOM 814 C C . TYR A 1 100 ? 14.361 7.232 -8.069 1.00 89.38 100 TYR A C 1
ATOM 816 O O . TYR A 1 100 ? 14.704 8.406 -8.165 1.00 89.38 100 TYR A O 1
ATOM 824 N N . HIS A 1 101 ? 14.992 6.384 -7.246 1.00 90.38 101 HIS A N 1
ATOM 825 C CA . HIS A 1 101 ? 16.080 6.804 -6.348 1.00 90.38 101 HIS A CA 1
ATOM 826 C C . HIS A 1 101 ? 17.352 7.245 -7.077 1.00 90.38 101 HIS A C 1
ATOM 828 O O . HIS A 1 101 ? 18.077 8.091 -6.568 1.00 90.38 101 HIS A O 1
ATOM 834 N N . ARG A 1 102 ? 17.683 6.617 -8.212 1.00 91.12 102 ARG A N 1
ATOM 835 C CA . ARG A 1 102 ? 18.949 6.866 -8.921 1.00 91.12 102 ARG A CA 1
ATOM 836 C C . ARG A 1 102 ? 18.833 7.926 -10.009 1.00 91.12 102 ARG A C 1
ATOM 838 O O . ARG A 1 102 ? 19.858 8.451 -10.424 1.00 91.12 102 ARG A O 1
ATOM 845 N N . ARG A 1 103 ? 17.623 8.189 -10.505 1.00 88.56 103 ARG A N 1
ATOM 846 C CA . ARG A 1 103 ? 17.377 9.088 -11.641 1.00 88.56 103 ARG A CA 1
ATOM 847 C C . ARG A 1 103 ? 16.647 10.371 -11.260 1.00 88.56 103 ARG A C 1
ATOM 849 O O . ARG A 1 103 ? 16.508 11.231 -12.118 1.00 88.56 103 ARG A O 1
ATOM 856 N N . THR A 1 104 ? 16.183 10.507 -10.015 1.00 92.75 104 THR A N 1
ATOM 857 C CA . THR A 1 104 ? 15.478 11.714 -9.564 1.00 92.75 104 THR A CA 1
ATOM 858 C C . THR A 1 104 ? 16.115 12.322 -8.320 1.00 92.75 104 THR A C 1
ATOM 860 O O . THR A 1 104 ? 16.755 11.631 -7.530 1.00 92.75 104 THR A O 1
ATOM 863 N N . ASN A 1 105 ? 15.898 13.620 -8.115 1.00 93.44 105 ASN A N 1
ATOM 864 C CA . ASN A 1 105 ? 16.288 14.353 -6.904 1.00 93.44 105 ASN A CA 1
ATOM 865 C C . ASN A 1 105 ? 15.157 14.446 -5.852 1.00 93.44 105 ASN A C 1
ATOM 867 O O . ASN A 1 105 ? 15.197 15.315 -4.978 1.00 93.44 105 ASN A O 1
ATOM 871 N N . PHE A 1 106 ? 14.135 13.584 -5.946 1.00 90.00 106 PHE A N 1
ATOM 872 C CA . PHE A 1 106 ? 12.947 13.561 -5.077 1.00 90.00 106 PHE A CA 1
ATOM 873 C C . PHE A 1 106 ? 12.063 14.824 -5.112 1.00 90.00 106 PHE A C 1
ATOM 875 O O . PHE A 1 106 ? 11.186 14.982 -4.261 1.00 90.00 106 PHE A O 1
ATOM 882 N N . LYS A 1 107 ? 12.254 15.726 -6.082 1.00 91.50 107 LYS A N 1
ATOM 883 C CA . LYS A 1 107 ? 11.444 16.939 -6.287 1.00 91.50 107 LYS A CA 1
ATOM 884 C C . LYS A 1 107 ? 11.151 17.105 -7.773 1.00 91.50 107 LYS A C 1
ATOM 886 O O . LYS A 1 107 ? 12.011 16.790 -8.577 1.00 91.50 107 LYS A O 1
ATOM 891 N N . ASN A 1 108 ? 9.973 17.602 -8.160 1.00 90.50 108 ASN A N 1
ATOM 892 C CA . ASN A 1 108 ? 9.622 17.824 -9.578 1.00 90.50 108 ASN A CA 1
ATOM 893 C C . ASN A 1 108 ? 10.012 16.625 -10.475 1.00 90.50 108 ASN A C 1
ATOM 895 O O . ASN A 1 108 ? 10.715 16.762 -11.474 1.00 90.50 108 ASN A O 1
ATOM 899 N N . PHE A 1 109 ? 9.661 15.415 -10.033 1.00 90.50 109 PHE A N 1
ATOM 900 C CA . PHE A 1 109 ? 10.204 14.174 -10.589 1.00 90.50 109 PHE A CA 1
ATOM 901 C C . PHE A 1 109 ? 9.564 13.772 -11.923 1.00 90.50 109 PHE A C 1
ATOM 903 O O . PHE A 1 109 ? 10.126 12.930 -12.613 1.00 90.50 109 PHE A O 1
ATOM 910 N N . ALA A 1 110 ? 8.414 14.348 -12.288 1.00 91.69 110 ALA A N 1
ATOM 911 C CA . ALA A 1 110 ? 7.697 14.005 -13.516 1.00 91.69 110 ALA A CA 1
ATOM 912 C C . ALA A 1 110 ? 8.566 14.240 -14.763 1.00 91.69 110 ALA A C 1
ATOM 914 O O . ALA A 1 110 ? 8.810 13.300 -15.515 1.00 91.69 110 ALA A O 1
ATOM 915 N N . ASP A 1 111 ? 9.124 15.443 -14.909 1.00 94.62 111 ASP A N 1
ATOM 916 C CA . ASP A 1 111 ? 9.967 15.799 -16.059 1.00 94.62 111 ASP A CA 1
ATOM 917 C C . ASP A 1 111 ? 11.270 14.985 -16.092 1.00 94.62 111 ASP A C 1
ATOM 919 O O . ASP A 1 111 ? 11.742 14.585 -17.151 1.00 94.62 111 ASP A O 1
ATOM 923 N N . GLN A 1 112 ? 11.836 14.678 -14.919 1.00 93.69 112 GLN A N 1
ATOM 924 C CA . GLN A 1 112 ? 13.047 13.856 -14.797 1.00 93.69 112 GLN A CA 1
ATOM 925 C C . GLN A 1 112 ? 12.804 12.405 -15.227 1.00 93.69 112 GLN A C 1
ATOM 927 O O . GLN A 1 112 ? 13.650 11.802 -15.888 1.00 93.69 112 GLN A O 1
ATOM 932 N N . ILE A 1 113 ? 11.654 11.837 -14.851 1.00 93.06 113 ILE A N 1
ATOM 933 C CA . ILE A 1 113 ? 11.249 10.496 -15.285 1.00 93.06 113 ILE A CA 1
ATOM 934 C C . ILE A 1 113 ? 11.001 10.497 -16.793 1.00 93.06 113 ILE A C 1
ATOM 936 O O . ILE A 1 113 ? 11.512 9.614 -17.476 1.00 93.06 113 ILE A O 1
ATOM 940 N N . LEU A 1 114 ? 10.291 11.504 -17.310 1.00 94.56 114 LEU A N 1
ATOM 941 C CA . LEU A 1 114 ? 9.997 11.618 -18.736 1.00 94.56 114 LEU A CA 1
ATOM 942 C C . LEU A 1 114 ? 11.282 11.686 -19.571 1.00 94.56 114 LEU A C 1
ATOM 944 O O . LEU A 1 114 ? 11.453 10.899 -20.496 1.00 94.56 114 LEU A O 1
ATOM 948 N N . MET A 1 115 ? 12.232 12.538 -19.179 1.00 94.31 115 MET A N 1
ATOM 949 C CA . MET A 1 115 ? 13.539 12.634 -19.835 1.00 94.31 115 MET A CA 1
ATOM 950 C C . MET A 1 115 ? 14.293 11.294 -19.809 1.00 94.31 115 MET A C 1
ATOM 952 O O . MET A 1 115 ? 14.912 10.897 -20.797 1.00 94.31 115 MET A O 1
ATOM 956 N N . ALA A 1 116 ? 14.251 10.568 -18.687 1.00 91.31 116 ALA A N 1
ATOM 957 C CA . ALA A 1 116 ? 14.903 9.266 -18.581 1.00 91.31 116 ALA A CA 1
ATOM 958 C C . ALA A 1 116 ? 14.271 8.209 -19.502 1.00 91.31 116 ALA A C 1
ATOM 960 O O . ALA A 1 116 ? 15.006 7.394 -20.070 1.00 91.31 116 ALA A O 1
ATOM 961 N N . ASP A 1 117 ? 12.947 8.224 -19.658 1.00 92.75 117 ASP A N 1
ATOM 962 C CA . ASP A 1 117 ? 12.224 7.333 -20.567 1.00 92.75 117 ASP A CA 1
ATOM 963 C C . ASP A 1 117 ? 12.509 7.681 -22.034 1.00 92.75 117 ASP A C 1
ATOM 965 O O . ASP A 1 117 ? 12.825 6.787 -22.820 1.00 92.75 117 ASP A O 1
ATOM 969 N N . GLU A 1 118 ? 12.519 8.966 -22.396 1.00 96.19 118 GLU A N 1
ATOM 970 C CA . GLU A 1 118 ? 12.892 9.431 -23.740 1.00 96.19 118 GLU A CA 1
ATOM 971 C C . GLU A 1 118 ? 14.297 8.957 -24.137 1.00 96.19 118 GLU A C 1
ATOM 973 O O . GLU A 1 118 ? 14.492 8.376 -25.209 1.00 96.19 118 GLU A O 1
ATOM 978 N N . MET A 1 119 ? 15.281 9.124 -23.245 1.00 94.81 119 MET A N 1
ATOM 979 C CA . MET A 1 119 ? 16.648 8.644 -23.471 1.00 94.81 119 MET A CA 1
ATOM 980 C C . MET A 1 119 ? 16.708 7.120 -23.634 1.00 94.81 119 MET A C 1
ATOM 982 O O . MET A 1 119 ? 17.506 6.610 -24.428 1.00 94.81 119 MET A O 1
ATOM 986 N N . MET A 1 120 ? 15.882 6.381 -22.890 1.00 93.56 120 MET A N 1
ATOM 987 C CA . MET A 1 120 ? 15.819 4.922 -22.964 1.00 93.56 120 MET A CA 1
ATOM 988 C C . MET A 1 120 ? 15.245 4.455 -24.303 1.00 93.56 120 MET A C 1
ATOM 990 O O . MET A 1 120 ? 15.801 3.541 -24.916 1.00 93.56 120 MET A O 1
ATOM 994 N N . VAL A 1 121 ? 14.189 5.113 -24.789 1.00 96.38 121 VAL A N 1
ATOM 995 C CA . VAL A 1 121 ? 13.591 4.851 -26.105 1.00 96.38 121 VAL A CA 1
ATOM 996 C C . VAL A 1 121 ? 14.588 5.154 -27.220 1.00 96.38 121 VAL A C 1
ATOM 998 O O . VAL A 1 121 ? 14.829 4.292 -28.065 1.00 96.38 121 VAL A O 1
ATOM 1001 N N . ALA A 1 122 ? 15.236 6.323 -27.189 1.00 97.00 122 ALA A N 1
ATOM 1002 C CA . ALA A 1 122 ? 16.239 6.694 -28.186 1.00 97.00 122 ALA A CA 1
ATOM 1003 C C . ALA A 1 122 ? 17.406 5.691 -28.226 1.00 97.00 122 ALA A C 1
ATOM 1005 O O . ALA A 1 122 ? 17.807 5.230 -29.295 1.00 97.00 122 ALA A O 1
ATOM 1006 N N . SER A 1 123 ? 17.909 5.289 -27.055 1.00 96.44 123 SER A N 1
ATOM 1007 C CA . SER A 1 123 ? 18.992 4.302 -26.947 1.00 96.44 123 SER A CA 1
ATOM 1008 C C . SER A 1 123 ? 18.576 2.928 -27.479 1.00 96.44 123 SER A C 1
ATOM 1010 O O . SER A 1 123 ? 19.353 2.276 -28.175 1.00 96.44 123 SER A O 1
ATOM 1012 N N . SER A 1 124 ? 17.348 2.496 -27.180 1.00 96.31 124 SER A N 1
ATOM 1013 C CA . SER A 1 124 ? 16.806 1.213 -27.649 1.00 96.31 124 SER A CA 1
ATOM 1014 C C . SER A 1 124 ? 16.625 1.204 -29.166 1.00 96.31 124 SER A C 1
ATOM 1016 O O . SER A 1 124 ? 16.948 0.215 -29.816 1.00 96.31 124 SER A O 1
ATOM 1018 N N . PHE A 1 125 ? 16.182 2.323 -29.743 1.00 97.44 125 PHE A N 1
ATOM 1019 C CA . PHE A 1 125 ? 16.060 2.481 -31.189 1.00 97.44 125 PHE A CA 1
ATOM 1020 C C . PHE A 1 125 ? 17.421 2.409 -31.893 1.00 97.44 125 PHE A C 1
ATOM 1022 O O . PHE A 1 125 ? 17.580 1.670 -32.862 1.00 97.44 125 PHE A O 1
ATOM 1029 N N . ILE A 1 126 ? 18.431 3.123 -31.381 1.00 97.62 126 ILE A N 1
ATOM 1030 C CA . ILE A 1 126 ? 19.799 3.055 -31.921 1.00 97.62 126 ILE A CA 1
ATOM 1031 C C . ILE A 1 126 ? 20.335 1.623 -31.834 1.00 97.62 126 ILE A C 1
ATOM 1033 O O . ILE A 1 126 ? 20.872 1.120 -32.818 1.00 97.62 126 ILE A O 1
ATOM 1037 N N . ARG A 1 127 ? 20.162 0.955 -30.685 1.00 97.62 127 ARG A N 1
ATOM 1038 C CA . ARG A 1 127 ? 20.593 -0.436 -30.502 1.00 97.62 127 ARG A CA 1
ATOM 1039 C C . ARG A 1 127 ? 19.920 -1.367 -31.508 1.00 97.62 127 ARG A C 1
ATOM 1041 O O . ARG A 1 127 ? 20.624 -2.111 -32.169 1.00 97.62 127 ARG A O 1
ATOM 1048 N N . SER A 1 128 ? 18.608 -1.245 -31.696 1.00 97.44 128 SER A N 1
ATOM 1049 C CA . SER A 1 128 ? 17.871 -2.041 -32.682 1.00 97.44 128 SER A CA 1
ATOM 1050 C C . SER A 1 128 ? 18.412 -1.866 -34.103 1.00 97.44 128 SER A C 1
ATOM 1052 O O . SER A 1 128 ? 18.473 -2.840 -34.845 1.00 97.44 128 SER A O 1
ATOM 1054 N N . ASN A 1 129 ? 18.806 -0.651 -34.497 1.00 97.31 129 ASN A N 1
ATOM 1055 C CA . ASN A 1 129 ? 19.396 -0.425 -35.818 1.00 97.31 129 ASN A CA 1
ATOM 1056 C C . ASN A 1 129 ? 20.786 -1.057 -35.952 1.00 97.31 129 ASN A C 1
ATOM 1058 O O . ASN A 1 129 ? 21.106 -1.586 -37.013 1.00 97.31 129 ASN A O 1
ATOM 1062 N N . LEU A 1 130 ? 21.601 -1.012 -34.893 1.00 96.88 130 LEU A N 1
ATOM 1063 C CA . LEU A 1 130 ? 22.897 -1.695 -34.870 1.00 96.88 130 LEU A CA 1
ATOM 1064 C C . LEU A 1 130 ? 22.719 -3.210 -34.962 1.00 96.88 130 LEU A C 1
ATOM 1066 O O . LEU A 1 130 ? 23.375 -3.834 -35.783 1.00 96.88 130 LEU A O 1
ATOM 1070 N N . ASP A 1 131 ? 21.779 -3.775 -34.204 1.00 96.81 131 ASP A N 1
ATOM 1071 C CA . ASP A 1 131 ? 21.514 -5.214 -34.211 1.00 96.81 131 ASP A CA 1
ATOM 1072 C C . ASP A 1 131 ? 21.062 -5.692 -35.609 1.00 96.81 131 ASP A C 1
ATOM 1074 O O . ASP A 1 131 ? 21.497 -6.746 -36.069 1.00 96.81 131 ASP A O 1
ATOM 1078 N N . MET A 1 132 ? 20.256 -4.893 -36.328 1.00 95.25 132 MET A N 1
ATOM 1079 C CA . MET A 1 132 ? 19.888 -5.170 -37.728 1.00 95.25 132 MET A CA 1
ATOM 1080 C C . MET A 1 132 ? 21.070 -5.052 -38.703 1.00 95.25 132 MET A C 1
ATOM 1082 O O . MET A 1 132 ? 21.146 -5.784 -39.690 1.00 95.25 132 MET A O 1
ATOM 1086 N N . LEU A 1 133 ? 21.980 -4.105 -38.472 1.00 94.69 133 LEU A N 1
ATOM 1087 C CA . LEU A 1 133 ? 23.166 -3.945 -39.312 1.00 94.69 133 LEU A CA 1
ATOM 1088 C C . LEU A 1 133 ? 24.144 -5.105 -39.104 1.00 94.69 133 LEU A C 1
ATOM 1090 O O . LEU A 1 133 ? 24.681 -5.638 -40.075 1.00 94.69 133 LEU A O 1
ATOM 1094 N N . ASP A 1 134 ? 24.348 -5.508 -37.853 1.00 95.31 134 ASP A N 1
ATOM 1095 C CA . ASP A 1 134 ? 25.187 -6.645 -37.487 1.00 95.31 134 ASP A CA 1
ATOM 1096 C C . ASP A 1 134 ? 24.614 -7.945 -38.063 1.00 95.31 134 ASP A C 1
ATOM 1098 O O . ASP A 1 134 ? 25.365 -8.734 -38.636 1.00 95.31 134 ASP A O 1
ATOM 1102 N N . SER A 1 135 ? 23.288 -8.147 -38.010 1.00 93.94 135 SER A N 1
ATOM 1103 C CA . SER A 1 135 ? 22.656 -9.315 -38.640 1.00 93.94 135 SER A CA 1
ATOM 1104 C C . SER A 1 135 ? 22.876 -9.336 -40.154 1.00 93.94 135 SER A C 1
ATOM 1106 O O . SER A 1 135 ? 23.286 -10.358 -40.695 1.00 93.94 135 SER A O 1
ATOM 1108 N N . TRP A 1 136 ? 22.692 -8.198 -40.833 1.00 90.94 136 TRP A N 1
ATOM 1109 C CA . TRP A 1 136 ? 22.909 -8.098 -42.279 1.00 90.94 136 TRP A CA 1
ATOM 1110 C C . TRP A 1 136 ? 24.373 -8.332 -42.680 1.00 90.94 136 TRP A C 1
ATOM 1112 O O . TRP A 1 136 ? 24.652 -9.012 -43.668 1.00 90.94 136 TRP A O 1
ATOM 1122 N N . ASN A 1 137 ? 25.325 -7.794 -41.913 1.00 89.81 137 ASN A N 1
ATOM 1123 C CA . ASN A 1 137 ? 26.750 -8.001 -42.165 1.00 89.81 137 ASN A CA 1
ATOM 1124 C C . ASN A 1 137 ? 27.169 -9.459 -41.941 1.00 89.81 137 ASN A C 1
ATOM 1126 O O . ASN A 1 137 ? 27.955 -9.980 -42.731 1.00 89.81 137 ASN A O 1
ATOM 1130 N N . ASN A 1 138 ? 26.636 -10.119 -40.910 1.00 86.75 138 ASN A N 1
ATOM 1131 C CA . ASN A 1 138 ? 26.920 -11.528 -40.638 1.00 86.75 138 ASN A CA 1
ATOM 1132 C C . ASN A 1 138 ? 26.376 -12.437 -41.751 1.00 86.75 138 ASN A C 1
ATOM 1134 O O . ASN A 1 138 ? 27.110 -13.281 -42.255 1.00 86.75 138 ASN A O 1
ATOM 1138 N N . GLU A 1 139 ? 25.141 -12.210 -42.211 1.00 79.81 139 GLU A N 1
ATOM 1139 C CA . GLU A 1 139 ? 24.566 -12.941 -43.352 1.00 79.81 139 GLU A CA 1
ATOM 1140 C C . GLU A 1 139 ? 25.378 -12.728 -44.641 1.00 79.81 139 GLU A C 1
ATOM 1142 O O . GLU A 1 139 ? 25.575 -13.651 -45.429 1.00 79.81 139 GLU A O 1
ATOM 1147 N N . ARG A 1 140 ? 25.895 -11.514 -44.864 1.00 70.69 140 ARG A N 1
ATOM 1148 C CA . ARG A 1 140 ? 26.723 -11.195 -46.033 1.00 70.69 140 ARG A CA 1
ATOM 1149 C C . ARG A 1 140 ? 28.116 -11.829 -45.968 1.00 70.69 140 ARG A C 1
ATOM 1151 O O . ARG A 1 140 ? 28.637 -12.208 -47.015 1.00 70.69 140 ARG A O 1
ATOM 1158 N N . ALA A 1 141 ? 28.705 -11.939 -44.777 1.00 63.91 141 ALA A N 1
ATOM 1159 C CA . ALA A 1 141 ? 30.000 -12.582 -44.563 1.00 63.91 141 ALA A CA 1
ATOM 1160 C C . ALA A 1 141 ? 29.954 -14.083 -44.906 1.00 63.91 141 ALA A C 1
ATOM 1162 O O . ALA A 1 141 ? 30.821 -14.550 -45.648 1.00 63.91 141 ALA A O 1
ATOM 1163 N N . ASP A 1 142 ? 28.898 -14.787 -44.480 1.00 59.28 142 ASP A N 1
ATOM 1164 C CA . ASP A 1 142 ? 28.656 -16.200 -44.821 1.00 59.28 142 ASP A CA 1
ATOM 1165 C C . ASP A 1 142 ? 28.510 -16.419 -46.338 1.00 59.28 142 ASP A C 1
ATOM 1167 O O . ASP A 1 142 ? 29.009 -17.402 -46.886 1.00 59.28 142 ASP A O 1
ATOM 1171 N N . VAL A 1 143 ? 27.878 -15.479 -47.052 1.00 57.75 143 VAL A N 1
ATOM 1172 C CA . VAL A 1 143 ? 27.739 -15.547 -48.518 1.00 57.75 143 VAL A CA 1
ATOM 1173 C C . VAL A 1 143 ? 29.080 -15.313 -49.222 1.00 57.75 143 VAL A C 1
ATOM 1175 O O . VAL A 1 143 ? 29.372 -15.970 -50.217 1.00 57.75 143 VAL A O 1
ATOM 1178 N N . THR A 1 144 ? 29.926 -14.412 -48.715 1.00 55.47 144 THR A N 1
ATOM 1179 C CA . THR A 1 144 ? 31.243 -14.149 -49.318 1.00 55.47 144 THR A CA 1
ATOM 1180 C C . THR A 1 144 ? 32.279 -15.243 -49.070 1.00 55.47 144 THR A C 1
ATOM 1182 O O . THR A 1 144 ? 33.136 -15.421 -49.927 1.00 55.47 144 THR A O 1
ATOM 1185 N N . GLU A 1 145 ? 32.230 -15.999 -47.968 1.00 53.31 145 GLU A N 1
ATOM 1186 C CA . GLU A 1 145 ? 33.135 -17.152 -47.787 1.00 53.31 145 GLU A CA 1
ATOM 1187 C C . GLU A 1 145 ? 32.728 -18.379 -48.624 1.00 53.31 145 GLU A C 1
ATOM 1189 O O . GLU A 1 145 ? 33.580 -19.208 -48.940 1.00 53.31 145 GLU A O 1
ATOM 1194 N N . GLY A 1 146 ? 31.460 -18.483 -49.037 1.00 52.88 146 GLY A N 1
ATOM 1195 C CA . GLY A 1 146 ? 30.950 -19.611 -49.826 1.00 52.88 146 GLY A CA 1
ATOM 1196 C C . GLY A 1 146 ? 31.142 -19.521 -51.347 1.00 52.88 146 GLY A C 1
ATOM 1197 O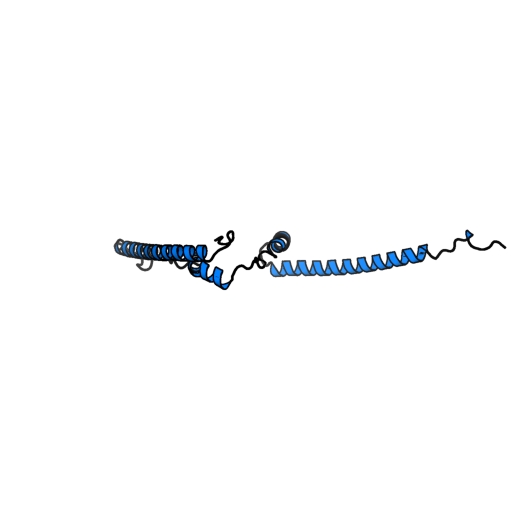 O . GLY A 1 146 ? 30.940 -20.527 -52.023 1.00 52.88 146 GLY A O 1
ATOM 1198 N N . ASP A 1 147 ? 31.518 -18.358 -51.893 1.00 49.31 147 ASP A N 1
ATOM 1199 C CA . ASP A 1 147 ? 31.444 -18.079 -53.344 1.00 49.31 147 ASP A CA 1
ATOM 1200 C C . ASP A 1 147 ? 32.815 -17.900 -54.035 1.00 49.31 147 ASP A C 1
ATOM 1202 O O . ASP A 1 147 ? 32.903 -17.536 -55.209 1.00 49.31 147 ASP A O 1
ATOM 1206 N N . TYR A 1 148 ? 33.920 -18.188 -53.337 1.00 54.62 148 TYR A N 1
ATOM 1207 C CA . TYR A 1 148 ? 35.242 -18.259 -53.965 1.00 54.62 148 TYR A CA 1
ATOM 1208 C C . TYR A 1 148 ? 35.545 -19.693 -54.412 1.00 54.62 148 TYR A C 1
ATOM 1210 O O . TYR A 1 148 ? 36.093 -20.488 -53.650 1.00 54.62 148 TYR A O 1
ATOM 1218 N N . LEU A 1 149 ? 35.274 -20.010 -55.685 1.00 56.66 149 LEU A N 1
ATOM 1219 C CA . LEU A 1 149 ? 36.020 -21.078 -56.357 1.00 56.66 149 LEU A CA 1
ATOM 1220 C C . LEU A 1 149 ? 37.501 -20.703 -56.298 1.00 56.66 149 LEU A C 1
ATOM 1222 O O . LEU A 1 149 ? 37.930 -19.695 -56.871 1.00 56.66 149 LEU A O 1
ATOM 1226 N N . THR A 1 150 ? 38.285 -21.486 -55.565 1.00 59.47 150 THR A N 1
ATOM 1227 C CA . THR A 1 150 ? 39.720 -21.247 -55.480 1.00 59.47 150 THR A CA 1
ATOM 1228 C C . THR A 1 150 ? 40.346 -21.545 -56.842 1.00 59.47 150 THR A C 1
ATOM 1230 O O . THR A 1 150 ? 39.905 -22.434 -57.566 1.00 59.47 150 THR A O 1
ATOM 1233 N N . PHE A 1 151 ? 41.410 -20.831 -57.222 1.00 50.97 151 PHE A N 1
ATOM 1234 C CA . PHE A 1 151 ? 42.138 -21.072 -58.483 1.00 50.97 151 PHE A CA 1
ATOM 1235 C C . PHE A 1 151 ? 42.663 -22.525 -58.619 1.00 50.97 151 PHE A C 1
ATOM 1237 O O . PHE A 1 151 ? 43.092 -22.936 -59.695 1.00 50.97 151 PHE A O 1
ATOM 1244 N N . ALA A 1 152 ? 42.618 -23.318 -57.541 1.00 58.41 152 ALA A N 1
ATOM 1245 C CA . ALA A 1 152 ? 42.919 -24.744 -57.537 1.00 58.41 152 ALA A CA 1
ATOM 1246 C C . ALA A 1 152 ? 41.818 -25.624 -58.170 1.00 58.41 152 ALA A C 1
ATOM 1248 O O . ALA A 1 152 ? 42.125 -26.747 -58.567 1.00 58.41 152 ALA A O 1
ATOM 1249 N N . ASP A 1 153 ? 40.589 -25.115 -58.307 1.00 56.56 153 ASP A N 1
ATOM 1250 C CA . ASP A 1 153 ? 39.414 -25.861 -58.785 1.00 56.56 153 ASP A CA 1
ATOM 1251 C C . ASP A 1 153 ? 39.148 -25.693 -60.293 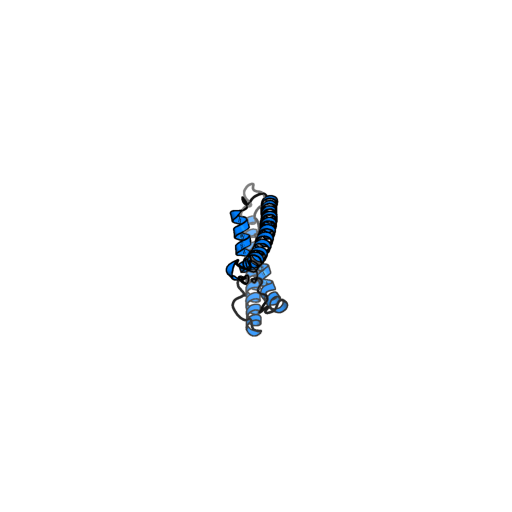1.00 56.56 153 ASP A C 1
ATOM 1253 O O . ASP A 1 153 ? 38.229 -26.301 -60.845 1.00 56.56 153 ASP A O 1
ATOM 1257 N N . LEU A 1 154 ? 39.958 -24.892 -60.997 1.00 54.75 154 LEU A N 1
ATOM 1258 C CA . LEU A 1 154 ? 39.890 -24.790 -62.455 1.00 54.75 154 LEU A CA 1
ATOM 1259 C C . LEU A 1 154 ? 40.645 -25.963 -63.109 1.00 54.75 154 LEU A C 1
ATOM 1261 O O . LEU A 1 154 ? 41.800 -26.224 -62.752 1.00 54.75 154 LEU A O 1
ATOM 1265 N N . PRO A 1 155 ? 40.047 -26.665 -64.093 1.00 55.12 155 PRO A N 1
ATOM 1266 C CA . PRO A 1 155 ? 40.722 -27.750 -64.792 1.00 55.12 155 PRO A CA 1
ATOM 1267 C C . PRO A 1 155 ? 41.952 -27.203 -65.523 1.00 55.12 155 PRO A C 1
ATOM 1269 O O . PRO A 1 155 ? 41.853 -26.299 -66.354 1.00 55.12 155 PRO A O 1
ATOM 1272 N N . ARG A 1 156 ? 43.129 -27.747 -65.195 1.00 59.84 156 ARG A N 1
ATOM 1273 C CA . ARG A 1 156 ? 44.366 -27.447 -65.923 1.00 59.84 156 ARG A CA 1
ATOM 1274 C C . ARG A 1 156 ? 44.273 -28.100 -67.301 1.00 59.84 156 ARG A C 1
ATOM 1276 O O . ARG A 1 156 ? 44.282 -29.327 -67.378 1.00 59.84 156 ARG A O 1
ATOM 1283 N N . ASN A 1 157 ? 44.151 -27.279 -68.343 1.00 59.59 157 ASN A N 1
ATOM 1284 C CA . ASN A 1 157 ? 44.348 -27.708 -69.731 1.00 59.59 157 ASN A CA 1
ATOM 1285 C C . ASN A 1 157 ? 45.812 -28.071 -69.991 1.00 59.59 157 ASN A C 1
ATOM 1287 O O . ASN A 1 157 ? 46.694 -27.384 -69.424 1.00 59.59 157 ASN A O 1
#

Radius of gyration: 35.64 Å; chains: 1; bounding box: 62×62×107 Å

pLDDT: mean 77.82, std 16.23, range [43.53, 97.62]

Foldseek 3Di:
DPPDDDDDDPVNLVVLVVVLVVVVVVVVVVLVVLVVVLVVVLVVPPPDDDDSVPSPRDDPPDPVNVCSVCVSVCCVVVDPPVPDDVCVCVVVCVVVVCCCVPQDPPPPCPVSVVVVVVVVVVVVVVVVVVVVVVVVVVVVVVVVVPPDPDPVNDDDD